Protein AF-A0A258TJD8-F1 (afdb_monomer)

Solvent-accessible surface area (backbone atoms only — not comparable to full-atom values): 6738 Å² total; per-residue (Å²): 110,69,58,54,52,50,48,30,46,50,38,29,54,57,26,45,50,51,27,54,40,54,77,66,64,35,72,71,40,37,76,74,67,43,67,95,43,72,68,55,51,52,50,26,50,54,31,40,51,50,14,52,55,25,45,52,25,48,51,30,39,75,72,67,39,46,65,56,26,46,55,49,44,71,55,53,38,59,57,48,32,53,56,29,58,54,36,39,86,74,71,32,79,86,39,68,66,37,52,53,31,47,55,51,28,51,52,39,50,54,38,49,53,50,35,51,74,72,50,68,70,58,89,84,82,132

Radius of gyration: 15.45 Å; Cα contacts (8 Å, |Δi|>4): 122; chains: 1; bounding box: 44×24×39 Å

Sequence (126 aa):
MILLSLSHFVNVIVVTIIPVLIARDAPAMTACYGPDSAARRILACLYATIAIVSAVALVGQASGNTALSIAIAGVLFPMQIAYKLMTLPAVGWRNPVVKSNLAIALLHTVTLAMLWHEGALYVGGR

Foldseek 3Di:
DVLLLVLLVCLQVVLVVQLVCLVVQPVVCCVQPNGNDPVSNVVNVVSVVSNVLSVVLNVCVVVVNPLSSLVSLLPSLVVLLVVLVVCCVVPHPVRVSNVVSNVSNVSSVVVVVVCVVVVVNPPDDD

Mean predicted aligned error: 4.09 Å

Structure (mmCIF, N/CA/C/O backbone):
data_AF-A0A258TJD8-F1
#
_entry.id   AF-A0A258TJD8-F1
#
loop_
_atom_site.group_PDB
_atom_site.id
_atom_site.type_symbol
_atom_site.label_atom_id
_atom_site.label_alt_id
_atom_site.label_comp_id
_atom_site.label_asym_id
_atom_site.label_entity_id
_atom_site.label_seq_id
_atom_site.pdbx_PDB_ins_code
_atom_site.Cartn_x
_atom_site.Cartn_y
_atom_site.Cartn_z
_atom_site.occupancy
_atom_site.B_iso_or_equiv
_atom_site.auth_seq_id
_atom_site.auth_comp_id
_atom_site.auth_asym_id
_atom_site.auth_atom_id
_atom_site.pdbx_PDB_model_num
ATOM 1 N N . MET A 1 1 ? -12.899 -4.888 12.941 1.00 81.38 1 MET A N 1
ATOM 2 C CA . MET A 1 1 ? -11.662 -4.309 13.546 1.00 81.38 1 MET A CA 1
ATOM 3 C C . MET A 1 1 ? -10.374 -5.094 13.285 1.00 81.38 1 MET A C 1
ATOM 5 O O . MET A 1 1 ? -9.403 -4.472 12.875 1.00 81.38 1 MET A O 1
ATOM 9 N N . ILE A 1 2 ? -10.334 -6.422 13.465 1.00 89.69 2 ILE A N 1
ATOM 10 C CA . ILE A 1 2 ? -9.111 -7.227 13.226 1.00 89.69 2 ILE A CA 1
ATOM 11 C C . ILE A 1 2 ? -8.610 -7.107 11.774 1.00 89.69 2 ILE A C 1
ATOM 13 O O . ILE A 1 2 ? -7.427 -6.876 11.548 1.00 89.69 2 ILE A O 1
ATOM 17 N N . LEU A 1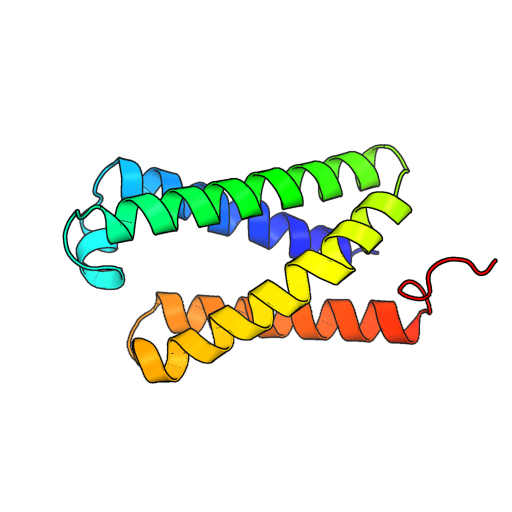 3 ? -9.513 -7.193 10.790 1.00 91.81 3 LEU A N 1
ATOM 18 C CA . LEU A 1 3 ? -9.177 -7.061 9.363 1.00 91.81 3 LEU A CA 1
ATOM 19 C C . LEU A 1 3 ? -8.613 -5.684 8.986 1.00 91.81 3 LEU A C 1
ATOM 21 O O . LEU A 1 3 ? -7.724 -5.595 8.142 1.00 91.81 3 LEU A O 1
ATOM 25 N N . LEU A 1 4 ? -9.088 -4.620 9.639 1.00 92.88 4 LEU A N 1
ATOM 26 C CA . LEU A 1 4 ? -8.570 -3.265 9.452 1.00 92.88 4 LEU A CA 1
ATOM 27 C C . LEU A 1 4 ? -7.113 -3.172 9.916 1.00 92.88 4 LEU A C 1
ATOM 29 O O . LEU A 1 4 ? -6.251 -2.734 9.153 1.00 92.88 4 LEU A O 1
ATOM 33 N N . SER A 1 5 ? -6.827 -3.651 11.130 1.00 92.44 5 SER A N 1
ATOM 34 C CA . SER A 1 5 ? -5.460 -3.696 11.655 1.00 92.44 5 SER A CA 1
ATOM 35 C C . SER A 1 5 ? -4.564 -4.575 10.792 1.00 9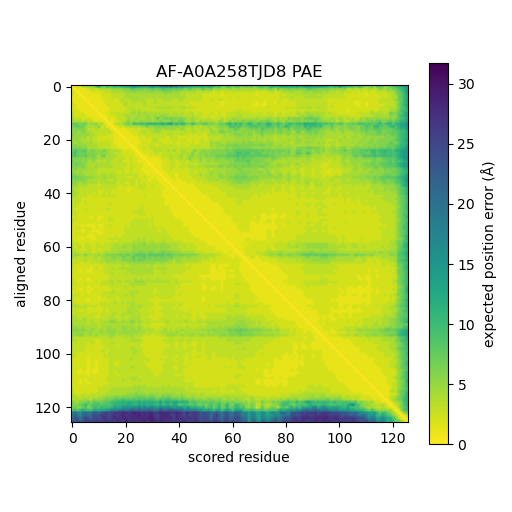2.44 5 SER A C 1
ATOM 37 O O . SER A 1 5 ? -3.460 -4.167 10.455 1.00 92.44 5 SER A O 1
ATOM 39 N N . LEU A 1 6 ? -5.047 -5.750 10.377 1.00 94.38 6 LEU A N 1
ATOM 40 C CA . LEU A 1 6 ? -4.298 -6.653 9.507 1.00 94.38 6 LEU A CA 1
ATOM 41 C C . LEU A 1 6 ? -3.954 -5.988 8.168 1.00 94.38 6 LEU A C 1
ATOM 43 O O . LEU A 1 6 ? -2.818 -6.082 7.714 1.00 94.38 6 LEU A O 1
ATOM 47 N N . SER A 1 7 ? -4.900 -5.277 7.557 1.00 94.94 7 SER A N 1
ATOM 48 C CA . SER A 1 7 ? -4.690 -4.595 6.275 1.00 94.94 7 SER A CA 1
ATOM 49 C C . SER A 1 7 ? -3.660 -3.472 6.372 1.00 94.94 7 SER A C 1
ATOM 51 O O . SER A 1 7 ? -2.752 -3.390 5.540 1.00 94.94 7 SER A O 1
ATOM 53 N N . HIS A 1 8 ? -3.739 -2.634 7.411 1.00 93.38 8 HIS A N 1
ATOM 54 C CA . HIS A 1 8 ? -2.719 -1.609 7.658 1.00 93.38 8 HIS A CA 1
ATOM 55 C C . HIS A 1 8 ? -1.364 -2.225 8.009 1.00 93.38 8 HIS A C 1
ATOM 57 O O . HIS A 1 8 ? -0.337 -1.759 7.524 1.00 93.38 8 HIS A O 1
ATOM 63 N N . PHE A 1 9 ? -1.345 -3.310 8.780 1.00 94.56 9 PHE A N 1
ATOM 64 C CA . PHE A 1 9 ? -0.121 -4.031 9.121 1.00 94.56 9 PHE A CA 1
ATOM 65 C C . PHE A 1 9 ? 0.566 -4.617 7.884 1.00 94.56 9 PHE A C 1
ATOM 67 O O . PHE A 1 9 ? 1.769 -4.438 7.708 1.00 94.56 9 PHE A O 1
ATOM 74 N N . VAL A 1 10 ? -0.192 -5.240 6.976 1.00 93.12 10 VAL A N 1
ATOM 75 C CA . VAL A 1 10 ? 0.332 -5.733 5.694 1.00 93.12 10 VAL A CA 1
ATOM 76 C C . VAL A 1 10 ? 0.926 -4.591 4.870 1.00 93.12 10 VAL A C 1
ATOM 78 O O . VAL A 1 10 ? 2.014 -4.758 4.317 1.00 93.12 10 VAL A O 1
ATOM 81 N N . ASN A 1 11 ? 0.279 -3.419 4.828 1.00 92.19 11 ASN A N 1
ATOM 82 C CA . ASN A 1 11 ? 0.868 -2.246 4.179 1.00 92.19 11 ASN A CA 1
ATOM 83 C C . ASN A 1 11 ? 2.188 -1.839 4.840 1.00 92.19 11 ASN A C 1
ATOM 85 O O . ASN A 1 11 ? 3.165 -1.624 4.135 1.00 92.19 11 ASN A O 1
ATOM 89 N N . VAL A 1 12 ? 2.258 -1.772 6.170 1.00 89.25 12 VAL A N 1
ATOM 90 C CA . VAL A 1 12 ? 3.506 -1.422 6.861 1.00 89.25 12 VAL A CA 1
ATOM 91 C C . VAL A 1 12 ? 4.609 -2.425 6.529 1.00 89.25 12 VAL A C 1
ATOM 93 O O . VAL A 1 12 ? 5.677 -2.013 6.097 1.00 89.25 12 VAL A O 1
ATOM 96 N N . ILE A 1 13 ? 4.374 -3.730 6.653 1.00 88.88 13 ILE A N 1
ATOM 97 C CA . ILE A 1 13 ? 5.423 -4.733 6.423 1.00 88.88 13 ILE A CA 1
ATOM 98 C C . ILE A 1 13 ? 5.875 -4.751 4.961 1.00 88.88 13 ILE A C 1
ATOM 100 O O . ILE A 1 13 ? 7.054 -4.544 4.670 1.00 88.88 13 ILE A O 1
ATOM 104 N N . VAL A 1 14 ? 4.945 -4.964 4.027 1.00 83.50 14 VAL A N 1
ATOM 105 C CA . VAL A 1 14 ? 5.282 -5.111 2.604 1.00 83.50 14 VAL A CA 1
ATOM 106 C C . VAL A 1 14 ? 5.877 -3.816 2.070 1.00 83.50 14 VAL A C 1
ATOM 108 O O . VAL A 1 14 ? 6.894 -3.822 1.379 1.00 83.50 14 VAL A O 1
ATOM 111 N N . VAL A 1 15 ? 5.263 -2.691 2.419 1.00 79.94 15 VAL A N 1
ATOM 112 C CA . VAL A 1 15 ? 5.578 -1.402 1.818 1.00 79.94 15 VAL A CA 1
ATOM 113 C C . VAL A 1 15 ? 6.688 -0.663 2.588 1.00 79.94 15 VAL A C 1
ATOM 115 O O . VAL A 1 15 ? 7.176 0.348 2.110 1.00 79.94 15 VAL A O 1
ATOM 118 N N . THR A 1 16 ? 7.193 -1.196 3.709 1.00 82.25 16 THR A N 1
ATOM 119 C CA . THR A 1 16 ? 8.476 -0.762 4.310 1.00 82.25 16 THR A CA 1
ATOM 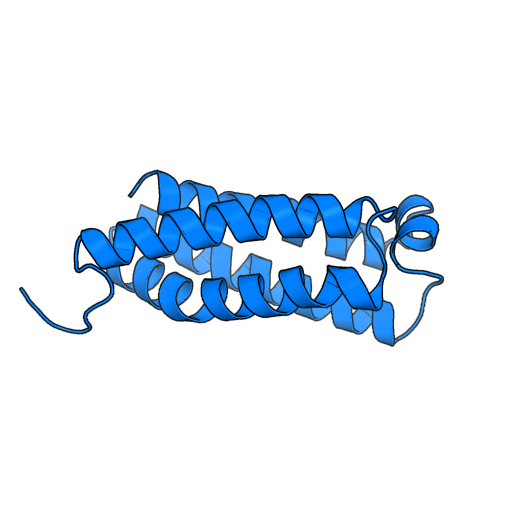120 C C . THR A 1 16 ? 9.660 -1.545 3.747 1.00 82.25 16 THR A C 1
ATOM 122 O O . THR A 1 16 ? 10.705 -0.965 3.452 1.00 82.25 16 THR A O 1
ATOM 125 N N . ILE A 1 17 ? 9.511 -2.860 3.554 1.00 84.56 17 ILE A N 1
ATOM 126 C CA . ILE A 1 17 ? 10.604 -3.709 3.057 1.00 84.56 17 ILE A CA 1
ATOM 127 C C . ILE A 1 17 ? 10.991 -3.307 1.629 1.00 84.56 17 ILE A C 1
ATOM 129 O O . ILE A 1 17 ? 12.176 -3.178 1.322 1.00 84.56 17 ILE A O 1
ATOM 133 N N . ILE A 1 18 ? 10.007 -3.066 0.758 1.00 85.94 18 ILE A N 1
ATOM 134 C CA . ILE A 1 18 ? 10.266 -2.773 -0.656 1.00 85.94 18 ILE A CA 1
ATOM 135 C C . ILE A 1 18 ? 11.076 -1.475 -0.860 1.00 85.94 18 ILE A C 1
ATOM 137 O O . ILE A 1 18 ? 12.091 -1.546 -1.551 1.00 85.94 18 ILE A O 1
ATOM 141 N N . PRO A 1 19 ? 10.738 -0.316 -0.259 1.00 85.81 19 PRO A N 1
ATOM 142 C CA . PRO A 1 19 ? 11.567 0.888 -0.345 1.00 85.81 19 PRO A CA 1
ATOM 143 C C . PRO A 1 19 ? 13.002 0.682 0.117 1.00 85.81 19 PRO A C 1
ATOM 145 O O . PRO A 1 19 ? 13.918 1.173 -0.533 1.00 85.81 19 PRO A O 1
ATOM 148 N N . VAL A 1 20 ? 13.210 -0.060 1.210 1.00 87.69 20 VAL A N 1
ATOM 149 C CA . VAL A 1 20 ? 14.554 -0.342 1.731 1.00 87.69 20 VAL A CA 1
ATOM 150 C C . VAL A 1 20 ? 15.352 -1.177 0.732 1.00 87.69 20 VAL A C 1
ATOM 152 O O . VAL A 1 20 ? 16.515 -0.875 0.470 1.00 87.69 20 VAL A O 1
ATOM 155 N N . LEU A 1 21 ? 14.736 -2.204 0.141 1.00 88.75 21 LEU A N 1
ATOM 156 C CA . LEU A 1 21 ? 15.383 -3.034 -0.876 1.00 88.75 21 LEU A CA 1
ATOM 157 C C . LEU A 1 21 ? 15.664 -2.260 -2.170 1.00 88.75 21 LEU A C 1
ATOM 159 O O . LEU A 1 21 ? 16.721 -2.460 -2.766 1.00 88.75 21 LEU A O 1
ATOM 163 N N . ILE A 1 22 ? 14.760 -1.367 -2.586 1.00 87.56 22 ILE A N 1
ATOM 164 C CA . ILE A 1 22 ? 14.967 -0.484 -3.743 1.00 87.56 22 ILE A CA 1
ATOM 165 C C . ILE A 1 22 ? 16.108 0.502 -3.467 1.00 87.56 22 ILE A C 1
ATOM 167 O O . ILE A 1 22 ? 16.981 0.671 -4.312 1.00 87.56 22 ILE A O 1
ATOM 171 N N . ALA A 1 23 ? 16.141 1.123 -2.285 1.00 86.88 23 ALA A N 1
ATOM 172 C 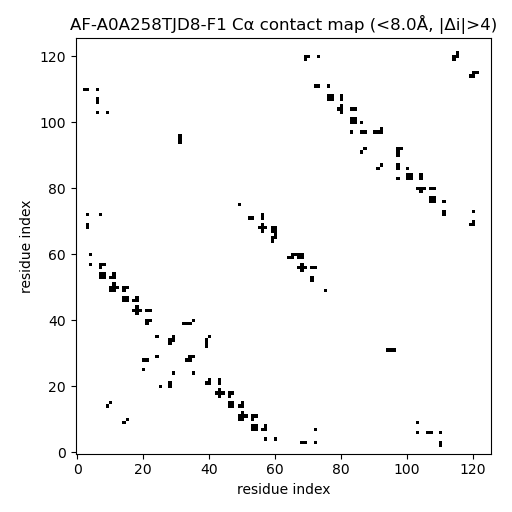CA . ALA A 1 23 ? 17.182 2.079 -1.907 1.00 86.88 23 ALA A CA 1
ATOM 173 C C . ALA A 1 23 ? 18.579 1.440 -1.841 1.00 86.88 23 ALA A C 1
ATOM 175 O O . ALA A 1 23 ? 19.574 2.118 -2.086 1.00 86.88 23 ALA A O 1
ATOM 176 N N . ARG A 1 24 ? 18.645 0.140 -1.529 1.00 88.81 24 ARG A N 1
ATOM 177 C CA . ARG A 1 24 ? 19.876 -0.665 -1.515 1.00 88.81 24 ARG A CA 1
ATOM 178 C C . ARG A 1 24 ? 20.225 -1.296 -2.867 1.00 88.81 24 ARG A C 1
ATOM 180 O O . ARG A 1 24 ? 21.199 -2.035 -2.923 1.00 88.81 24 ARG A O 1
ATOM 187 N N . ASP A 1 25 ? 19.428 -1.051 -3.908 1.00 87.38 25 ASP A N 1
ATOM 188 C CA . ASP A 1 25 ? 19.570 -1.659 -5.239 1.00 87.38 25 ASP A CA 1
ATOM 189 C C . ASP A 1 25 ? 19.770 -3.186 -5.191 1.00 87.38 25 ASP A C 1
ATOM 191 O O . ASP A 1 25 ? 20.658 -3.759 -5.820 1.00 87.38 25 ASP A O 1
ATOM 195 N N . ALA A 1 26 ? 18.957 -3.876 -4.383 1.00 90.25 26 ALA A N 1
ATOM 196 C CA . ALA A 1 26 ? 19.077 -5.324 -4.257 1.00 90.25 26 ALA A CA 1
ATOM 197 C C . ALA A 1 26 ? 18.823 -6.014 -5.620 1.00 90.25 26 ALA A C 1
ATOM 199 O O . ALA A 1 26 ? 17.860 -5.650 -6.301 1.00 90.25 26 ALA A O 1
ATOM 200 N N . PRO A 1 27 ? 19.571 -7.072 -6.002 1.00 89.06 27 PRO A N 1
ATOM 201 C CA . PRO A 1 27 ? 19.435 -7.710 -7.321 1.00 89.06 27 PRO A CA 1
ATOM 202 C C . PRO A 1 27 ? 18.009 -8.172 -7.662 1.00 89.06 27 PRO A C 1
ATOM 204 O O . PRO A 1 27 ? 17.559 -8.064 -8.803 1.00 89.06 27 PRO A O 1
ATOM 207 N N . ALA A 1 28 ? 17.255 -8.627 -6.656 1.00 88.75 28 ALA A N 1
ATOM 208 C CA . ALA A 1 28 ? 15.853 -9.012 -6.807 1.00 88.75 28 ALA A CA 1
ATOM 209 C C . ALA A 1 28 ? 14.945 -7.839 -7.226 1.00 88.75 28 ALA A C 1
ATOM 211 O O . ALA A 1 28 ? 13.946 -8.050 -7.915 1.00 88.75 28 ALA A O 1
ATOM 212 N N . MET A 1 29 ? 15.283 -6.604 -6.839 1.00 91.56 29 MET A N 1
ATOM 213 C CA . MET A 1 29 ? 14.543 -5.410 -7.251 1.00 91.56 29 MET A CA 1
ATOM 214 C C . MET A 1 29 ? 14.778 -5.104 -8.721 1.00 91.56 29 MET A C 1
ATOM 216 O O . MET A 1 29 ? 13.825 -4.753 -9.405 1.00 91.56 29 MET A O 1
ATOM 220 N N . THR A 1 30 ? 15.985 -5.329 -9.238 1.00 90.25 30 THR A N 1
ATOM 221 C CA . THR A 1 30 ? 16.258 -5.176 -10.671 1.00 90.25 30 THR A CA 1
ATOM 222 C C . THR A 1 30 ? 15.444 -6.153 -11.516 1.00 90.25 30 THR A C 1
ATOM 224 O O . THR A 1 30 ? 14.858 -5.755 -12.520 1.00 90.25 30 THR A O 1
ATOM 227 N N . ALA A 1 31 ? 15.304 -7.403 -11.068 1.00 88.94 31 ALA A N 1
ATOM 228 C CA . ALA A 1 31 ? 14.470 -8.395 -11.748 1.00 88.94 31 ALA A CA 1
ATOM 229 C C . ALA A 1 31 ? 12.965 -8.052 -11.728 1.00 88.94 31 ALA A C 1
ATOM 231 O O . ALA A 1 31 ? 12.244 -8.391 -12.664 1.00 88.94 31 ALA A O 1
ATOM 232 N N . CYS A 1 32 ? 12.480 -7.392 -10.670 1.00 90.81 32 CYS A N 1
ATOM 233 C CA . CYS A 1 32 ? 11.050 -7.116 -10.490 1.00 90.81 32 CYS A CA 1
ATOM 234 C C . CYS A 1 32 ? 10.608 -5.724 -10.966 1.00 90.81 32 CYS A C 1
ATOM 236 O O . CYS A 1 32 ? 9.476 -5.570 -11.418 1.00 90.81 32 CYS A O 1
ATOM 238 N N . TYR A 1 33 ? 11.472 -4.719 -10.832 1.00 90.50 33 TYR A N 1
ATOM 239 C CA . TYR A 1 33 ? 11.176 -3.298 -11.046 1.00 90.50 33 TYR A CA 1
ATOM 240 C C . TYR A 1 33 ? 12.077 -2.648 -12.105 1.00 90.50 33 TYR A C 1
ATOM 242 O O . TYR A 1 33 ? 11.918 -1.462 -12.388 1.00 90.50 33 TYR A O 1
ATOM 250 N N . GLY A 1 34 ? 13.013 -3.401 -12.689 1.00 91.62 34 GLY A N 1
ATOM 251 C CA . GLY A 1 34 ? 14.002 -2.874 -13.623 1.00 91.62 34 GLY A CA 1
ATOM 252 C C . GLY A 1 34 ? 15.201 -2.207 -12.933 1.00 91.62 34 GLY A C 1
ATOM 253 O O . GLY A 1 34 ? 15.265 -2.147 -11.698 1.00 91.62 34 GLY A O 1
ATOM 254 N N . PRO A 1 35 ? 16.180 -1.731 -13.723 1.00 92.88 35 PRO A N 1
ATOM 255 C CA . PRO A 1 35 ? 17.425 -1.153 -13.217 1.00 92.88 35 PRO A CA 1
ATOM 256 C C . PRO A 1 35 ? 17.193 0.097 -12.362 1.00 92.88 35 PRO A C 1
ATOM 258 O O . PRO A 1 35 ? 16.117 0.709 -12.398 1.00 92.88 35 PRO A O 1
ATOM 261 N N . ASP A 1 36 ? 18.215 0.489 -11.594 1.00 94.25 36 ASP A N 1
ATOM 262 C CA . ASP A 1 36 ? 18.128 1.710 -10.800 1.00 94.25 36 ASP A CA 1
ATOM 263 C C . ASP A 1 36 ? 17.879 2.933 -11.670 1.00 94.25 36 ASP A C 1
ATOM 265 O O . ASP A 1 36 ? 18.571 3.192 -12.651 1.00 94.25 36 ASP A O 1
ATOM 269 N N . SER A 1 37 ? 16.831 3.665 -11.318 1.00 94.06 37 SER A N 1
ATOM 270 C CA . SER A 1 37 ? 16.347 4.799 -12.086 1.00 94.06 37 SER A CA 1
ATOM 271 C C . SER A 1 37 ? 15.577 5.751 -11.183 1.00 94.06 37 SER A C 1
ATOM 273 O O . SER A 1 37 ? 15.066 5.369 -10.124 1.00 94.06 37 SER A O 1
ATOM 275 N N . ALA A 1 38 ? 15.442 7.000 -11.631 1.00 95.44 38 ALA A N 1
ATOM 276 C CA . ALA A 1 38 ? 14.637 7.997 -10.932 1.00 95.44 38 ALA A CA 1
ATOM 277 C C . ALA A 1 38 ? 13.191 7.510 -10.719 1.00 95.44 38 ALA A C 1
ATOM 279 O O . ALA A 1 38 ? 12.656 7.649 -9.622 1.00 95.44 38 ALA A O 1
ATOM 280 N N . ALA A 1 39 ? 12.591 6.853 -11.719 1.00 93.69 39 ALA A N 1
ATOM 281 C CA . ALA A 1 39 ? 11.243 6.293 -11.621 1.00 93.69 39 ALA A CA 1
ATOM 282 C C . ALA A 1 39 ? 11.126 5.247 -10.498 1.00 93.69 39 ALA A C 1
ATOM 284 O O . ALA A 1 39 ? 10.195 5.300 -9.692 1.00 93.69 39 ALA A O 1
ATOM 285 N N . ARG A 1 40 ? 12.102 4.336 -10.386 1.00 93.88 40 ARG A N 1
ATOM 286 C CA . ARG A 1 40 ? 12.123 3.312 -9.333 1.00 93.88 40 ARG A CA 1
ATOM 287 C C . ARG A 1 40 ? 12.284 3.923 -7.937 1.00 93.88 40 ARG A C 1
ATOM 289 O O . ARG A 1 40 ? 11.652 3.467 -6.987 1.00 93.88 40 ARG A O 1
ATOM 296 N N . ARG A 1 41 ? 13.077 4.990 -7.810 1.00 93.50 41 ARG A N 1
ATOM 297 C CA . ARG A 1 41 ? 13.258 5.726 -6.547 1.00 93.50 41 ARG A CA 1
ATOM 298 C C . ARG A 1 41 ? 12.005 6.509 -6.144 1.00 93.50 41 ARG A C 1
ATOM 300 O O . ARG A 1 41 ? 11.620 6.462 -4.981 1.00 93.50 41 ARG A O 1
ATOM 307 N N . ILE A 1 42 ? 11.316 7.139 -7.097 1.00 94.69 42 ILE A N 1
ATOM 308 C CA . ILE A 1 42 ? 10.015 7.789 -6.859 1.00 94.69 42 ILE A CA 1
ATOM 309 C C . ILE A 1 42 ? 8.978 6.762 -6.382 1.00 94.69 42 ILE A C 1
ATOM 311 O O . ILE A 1 42 ? 8.247 7.022 -5.426 1.00 94.69 42 ILE A O 1
ATOM 315 N N . LEU A 1 43 ? 8.955 5.569 -6.984 1.00 92.06 43 LEU A N 1
ATOM 316 C CA . LEU A 1 43 ? 8.094 4.475 -6.533 1.00 92.06 43 LEU A CA 1
ATOM 317 C C . LEU A 1 43 ? 8.405 4.059 -5.085 1.00 92.06 43 LEU A C 1
ATOM 319 O O . LEU A 1 43 ? 7.484 3.860 -4.295 1.00 92.06 43 LEU A O 1
ATOM 323 N N . ALA A 1 44 ? 9.684 3.976 -4.708 1.00 92.19 44 ALA A N 1
ATOM 324 C CA . ALA A 1 44 ? 10.075 3.710 -3.324 1.00 92.19 44 ALA A CA 1
ATOM 325 C C . ALA A 1 44 ? 9.599 4.802 -2.353 1.00 92.19 44 ALA A C 1
ATOM 327 O O . ALA A 1 44 ? 9.153 4.471 -1.257 1.00 92.19 44 ALA A O 1
ATOM 328 N N . CYS A 1 45 ? 9.630 6.079 -2.747 1.00 94.69 45 CYS A N 1
ATOM 329 C CA . CYS A 1 45 ? 9.064 7.165 -1.943 1.00 94.69 45 CYS A CA 1
ATOM 330 C C . CYS A 1 45 ? 7.551 7.002 -1.753 1.00 94.69 45 CYS A C 1
ATOM 332 O O . CYS A 1 45 ?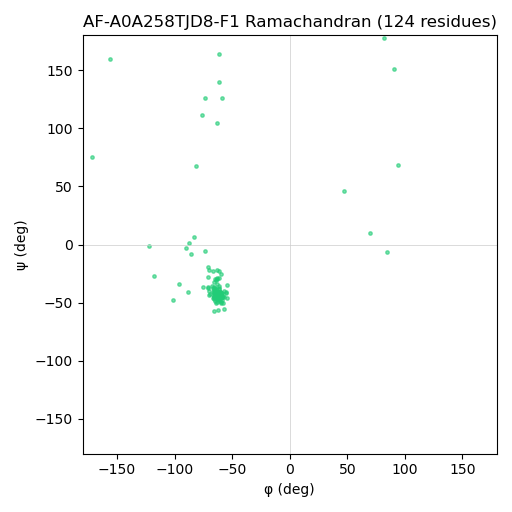 7.074 7.096 -0.626 1.00 94.69 45 CYS A O 1
ATOM 334 N N . LEU A 1 46 ? 6.806 6.688 -2.820 1.00 94.00 46 LEU A N 1
ATOM 335 C CA . LEU A 1 46 ? 5.362 6.440 -2.737 1.00 94.00 46 LEU A CA 1
ATOM 336 C C . LEU A 1 46 ? 5.046 5.287 -1.777 1.00 94.00 46 LEU A C 1
ATOM 338 O O . LEU A 1 46 ? 4.157 5.386 -0.932 1.00 94.00 46 LEU A O 1
ATOM 342 N N . TYR A 1 47 ? 5.805 4.201 -1.884 1.00 93.69 47 TYR A N 1
ATOM 343 C CA . TYR A 1 47 ? 5.710 3.074 -0.971 1.00 93.69 47 TYR A CA 1
ATOM 344 C C . TYR A 1 47 ? 6.014 3.490 0.480 1.00 93.69 47 TYR A C 1
ATOM 346 O O . TYR A 1 47 ? 5.201 3.239 1.372 1.00 93.69 47 TYR A O 1
ATOM 354 N N . ALA A 1 48 ? 7.099 4.223 0.727 1.00 92.88 48 ALA A N 1
ATOM 355 C CA . ALA A 1 48 ? 7.405 4.731 2.062 1.00 92.88 48 ALA A CA 1
ATOM 356 C C . ALA A 1 48 ? 6.267 5.605 2.627 1.00 92.88 48 ALA A C 1
ATOM 358 O O . ALA A 1 48 ? 5.897 5.452 3.790 1.00 92.88 48 ALA A O 1
ATOM 359 N N . THR A 1 49 ? 5.642 6.457 1.808 1.00 95.81 49 THR A N 1
ATOM 360 C CA . THR A 1 49 ? 4.470 7.247 2.214 1.00 95.81 49 THR A CA 1
ATOM 361 C C . THR A 1 49 ? 3.295 6.359 2.626 1.00 95.81 49 THR A C 1
ATOM 363 O O . THR A 1 49 ? 2.712 6.577 3.686 1.00 95.81 49 THR A O 1
ATOM 366 N N . ILE A 1 50 ? 2.964 5.329 1.839 1.00 95.75 50 ILE A N 1
ATOM 367 C CA . ILE A 1 50 ? 1.891 4.375 2.172 1.00 95.75 50 ILE A CA 1
ATOM 368 C C . ILE A 1 50 ? 2.184 3.671 3.505 1.00 95.75 50 ILE A C 1
ATOM 370 O O . ILE A 1 50 ? 1.274 3.511 4.325 1.00 95.75 50 ILE A O 1
ATOM 374 N N . ALA A 1 51 ? 3.437 3.271 3.734 1.00 94.50 51 ALA A N 1
ATOM 375 C CA . ALA A 1 51 ? 3.860 2.636 4.977 1.00 94.50 51 ALA A CA 1
ATOM 376 C C . ALA A 1 51 ? 3.704 3.581 6.179 1.00 94.50 51 ALA A C 1
ATOM 378 O O . ALA A 1 51 ? 3.102 3.191 7.177 1.00 94.50 51 ALA A O 1
ATOM 379 N N . ILE A 1 52 ? 4.160 4.833 6.066 1.00 95.69 52 ILE A N 1
ATOM 380 C CA . ILE A 1 52 ? 4.031 5.847 7.126 1.00 95.69 52 ILE A CA 1
ATOM 381 C C . ILE A 1 52 ? 2.558 6.099 7.458 1.00 95.69 52 ILE A C 1
ATOM 383 O O . ILE A 1 52 ? 2.169 6.037 8.622 1.00 95.69 52 ILE A O 1
ATOM 387 N N . VAL A 1 53 ? 1.716 6.331 6.450 1.00 97.31 53 VAL A N 1
ATOM 388 C CA . VAL A 1 53 ? 0.286 6.604 6.659 1.00 97.31 53 VAL A CA 1
ATOM 389 C C . VAL A 1 53 ? -0.425 5.396 7.285 1.00 97.31 53 VAL A C 1
ATOM 391 O O . VAL A 1 53 ? -1.244 5.560 8.189 1.00 97.31 53 VAL A O 1
ATOM 394 N N . SER A 1 54 ? -0.072 4.174 6.876 1.00 96.25 54 SER A N 1
ATOM 395 C CA . SER A 1 54 ? -0.611 2.949 7.488 1.00 96.25 54 SER A CA 1
ATOM 396 C C . SER A 1 54 ? -0.128 2.764 8.932 1.00 96.25 54 SER A C 1
ATOM 398 O O . SER A 1 54 ? -0.895 2.323 9.784 1.00 96.25 54 SER A O 1
ATOM 400 N N . ALA A 1 55 ? 1.115 3.144 9.245 1.00 96.00 55 ALA A N 1
ATOM 401 C CA . ALA A 1 55 ? 1.631 3.124 10.612 1.00 96.00 55 ALA A CA 1
ATOM 402 C C . ALA A 1 55 ? 0.891 4.128 11.509 1.00 96.00 55 ALA A C 1
ATOM 404 O O . ALA A 1 55 ? 0.513 3.777 12.625 1.00 96.00 55 ALA A O 1
ATOM 405 N N . VAL A 1 56 ? 0.597 5.335 11.009 1.00 96.62 56 VAL A N 1
ATOM 406 C CA . VAL A 1 56 ? -0.243 6.316 11.721 1.00 96.62 56 VAL A CA 1
ATOM 407 C C . VAL A 1 56 ? -1.634 5.743 12.002 1.00 96.62 56 VAL A C 1
ATOM 409 O O . VAL A 1 56 ? -2.134 5.892 13.115 1.00 96.62 56 VAL A O 1
ATOM 412 N N . ALA A 1 57 ? -2.244 5.038 11.045 1.00 96.06 57 ALA A N 1
ATOM 413 C CA . ALA A 1 57 ? -3.534 4.380 11.256 1.00 96.06 57 ALA A CA 1
ATOM 414 C C . ALA A 1 57 ? -3.480 3.298 12.352 1.00 96.06 57 ALA A C 1
ATOM 416 O O . ALA A 1 57 ? -4.386 3.226 13.186 1.00 96.06 57 ALA A O 1
ATOM 417 N N . LEU A 1 58 ? -2.413 2.490 12.394 1.00 95.56 58 LEU A N 1
ATOM 418 C CA . LEU A 1 58 ? -2.213 1.478 13.440 1.00 95.56 58 LEU A CA 1
ATOM 419 C C . LEU A 1 58 ? -2.007 2.102 14.819 1.00 95.56 58 LEU A C 1
ATOM 421 O O . LEU A 1 58 ? -2.629 1.655 15.780 1.00 95.56 58 LEU A O 1
ATOM 425 N N . VAL A 1 59 ? -1.172 3.141 14.915 1.00 95.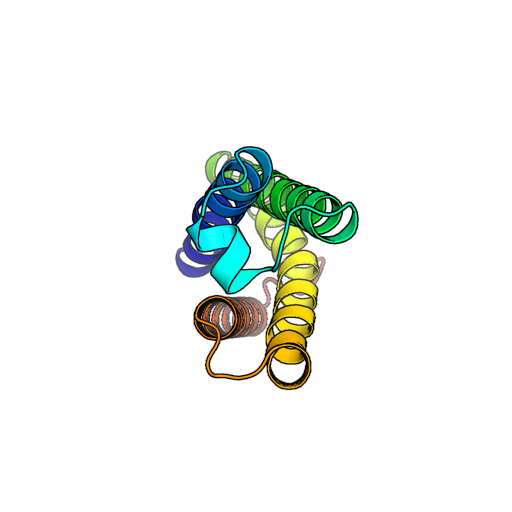81 59 VAL A N 1
ATOM 426 C CA . VAL A 1 59 ? -0.959 3.878 16.169 1.00 95.81 59 VAL A CA 1
ATOM 427 C C . VAL A 1 59 ? -2.269 4.507 16.632 1.00 95.81 59 VAL A C 1
ATOM 429 O O . VAL A 1 59 ? -2.652 4.324 17.782 1.00 95.81 59 VAL A O 1
ATOM 432 N N . GLY A 1 60 ? -3.008 5.160 15.729 1.00 93.25 60 GLY A N 1
ATOM 433 C CA . GLY A 1 60 ? -4.321 5.727 16.028 1.00 93.25 60 GLY A CA 1
ATOM 434 C C . GLY A 1 60 ? -5.279 4.685 16.601 1.00 93.25 60 GLY A C 1
ATOM 435 O O . GLY A 1 60 ? -5.896 4.922 17.636 1.00 93.25 60 GLY A O 1
ATOM 436 N N . GLN A 1 61 ? -5.336 3.498 15.994 1.00 91.75 61 GLN A N 1
ATOM 437 C CA . GLN A 1 61 ? -6.165 2.403 16.490 1.00 91.75 61 GLN A CA 1
ATOM 438 C C . GLN A 1 61 ? -5.702 1.881 17.860 1.00 91.75 61 GLN A C 1
ATOM 440 O O . GLN A 1 61 ? -6.536 1.674 18.739 1.00 91.75 61 GLN A O 1
ATOM 445 N N . ALA A 1 62 ? -4.394 1.700 18.067 1.00 92.38 62 ALA A N 1
ATOM 446 C CA . ALA A 1 62 ? -3.829 1.252 19.342 1.00 92.38 62 ALA A CA 1
ATOM 447 C C . ALA A 1 62 ? -4.063 2.265 20.479 1.00 92.38 62 ALA A C 1
ATOM 449 O O . ALA A 1 62 ? -4.242 1.873 21.628 1.00 92.38 62 ALA A O 1
ATOM 450 N N . SER A 1 63 ? -4.122 3.559 20.157 1.00 93.12 63 SER A N 1
ATOM 451 C CA . SER A 1 63 ? -4.463 4.640 21.090 1.00 93.12 63 SER A CA 1
ATOM 452 C C . SER A 1 63 ? -5.976 4.846 21.278 1.00 93.12 63 SER A C 1
ATOM 454 O O . SER A 1 63 ? -6.381 5.818 21.909 1.00 93.12 63 SER A O 1
ATOM 456 N N . GLY A 1 64 ? -6.827 3.976 20.720 1.00 91.81 64 GLY A N 1
ATOM 457 C CA . GLY A 1 64 ? -8.290 4.059 20.825 1.00 91.81 64 GLY A CA 1
ATOM 458 C C . GLY A 1 64 ? -8.965 4.984 19.803 1.00 91.81 64 GLY A C 1
ATOM 459 O O . GLY A 1 64 ? -10.189 4.969 19.678 1.00 91.81 64 GLY A O 1
ATOM 460 N N . ASN A 1 65 ? -8.202 5.729 18.998 1.00 92.38 65 ASN A N 1
ATOM 461 C CA . ASN A 1 65 ? -8.713 6.554 17.902 1.00 92.38 65 ASN A CA 1
ATOM 462 C C . ASN A 1 65 ? -8.964 5.709 16.640 1.00 92.38 65 ASN A C 1
ATOM 464 O O . ASN A 1 65 ? -8.304 5.833 15.604 1.00 92.38 65 ASN A O 1
ATOM 468 N N . THR A 1 66 ? -9.952 4.823 16.734 1.00 91.56 66 THR A N 1
ATOM 469 C CA . THR A 1 66 ? -10.341 3.937 15.626 1.00 91.56 66 THR A CA 1
ATOM 470 C C . THR A 1 66 ? -10.907 4.723 14.437 1.00 91.56 66 THR A C 1
ATOM 472 O O . THR A 1 66 ? -10.711 4.320 13.291 1.00 91.56 66 THR A O 1
ATOM 475 N N . ALA A 1 67 ? -11.532 5.881 14.684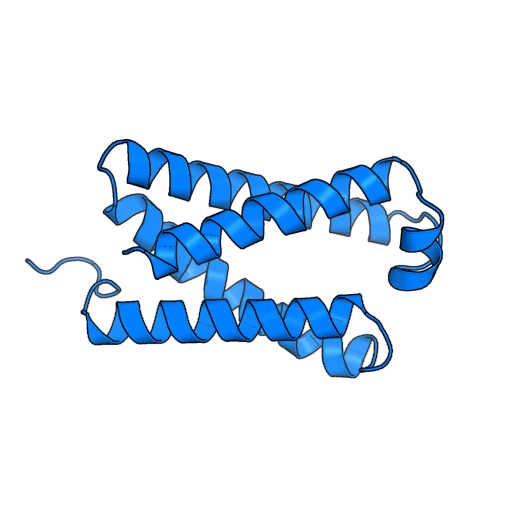 1.00 92.31 67 ALA A N 1
ATOM 476 C CA . ALA A 1 67 ? -12.068 6.753 13.640 1.00 92.31 67 ALA A CA 1
ATOM 477 C C . ALA A 1 67 ? -10.979 7.230 12.665 1.00 92.31 67 ALA A C 1
ATOM 479 O O . ALA A 1 67 ? -11.181 7.177 11.453 1.00 92.31 67 ALA A O 1
ATOM 480 N N . LEU A 1 68 ? -9.798 7.610 13.171 1.00 93.56 68 LEU A N 1
ATOM 481 C CA . LEU A 1 68 ? -8.653 7.968 12.328 1.00 93.56 68 LEU A CA 1
ATOM 482 C C . LEU A 1 68 ? -8.220 6.800 11.430 1.00 93.56 68 LEU A C 1
ATOM 484 O O . LEU A 1 68 ? -7.981 6.990 10.239 1.00 93.56 68 LEU A O 1
ATOM 488 N N . SER A 1 69 ? -8.146 5.587 11.984 1.00 94.69 69 SER A N 1
ATOM 489 C CA . SER A 1 69 ? -7.752 4.387 11.231 1.00 94.69 69 SER A CA 1
ATOM 490 C C . SER A 1 69 ? -8.735 4.058 10.103 1.00 94.69 69 SER A C 1
ATOM 492 O O . SER A 1 69 ? -8.315 3.730 8.988 1.00 94.69 69 SER A O 1
ATOM 494 N N . ILE A 1 70 ? -10.038 4.203 10.372 1.00 94.94 70 ILE A N 1
ATOM 495 C CA . ILE A 1 70 ? -11.105 4.021 9.382 1.00 94.94 70 ILE A CA 1
ATOM 496 C C . ILE A 1 70 ? -11.039 5.110 8.306 1.00 94.94 70 ILE A C 1
ATOM 498 O O . ILE A 1 70 ? -11.083 4.785 7.122 1.00 94.94 70 ILE A O 1
ATOM 502 N N . ALA A 1 71 ? -10.875 6.379 8.691 1.00 94.88 71 ALA A N 1
ATOM 503 C CA . ALA A 1 71 ? -10.771 7.492 7.748 1.00 94.88 71 ALA A CA 1
ATOM 504 C C . ALA A 1 71 ? -9.576 7.320 6.797 1.00 94.88 71 ALA A C 1
ATOM 506 O O . ALA A 1 71 ? -9.716 7.464 5.582 1.00 94.88 71 ALA A O 1
ATOM 507 N N . ILE A 1 72 ? -8.414 6.930 7.335 1.00 96.44 72 ILE A N 1
ATOM 508 C CA . ILE A 1 72 ? -7.233 6.623 6.524 1.00 96.44 72 ILE A CA 1
ATOM 509 C C . ILE A 1 72 ? -7.518 5.449 5.583 1.00 96.44 72 ILE A C 1
ATOM 511 O O . ILE A 1 72 ? -7.209 5.545 4.397 1.00 96.44 72 ILE A O 1
ATOM 515 N N . ALA A 1 73 ? -8.120 4.356 6.064 1.00 96.06 73 ALA A N 1
ATOM 516 C CA . ALA A 1 73 ? -8.462 3.211 5.217 1.00 96.06 73 ALA A CA 1
ATOM 517 C C . ALA A 1 73 ? -9.432 3.587 4.087 1.00 96.06 73 ALA A C 1
ATOM 519 O O . ALA A 1 73 ? -9.224 3.165 2.950 1.00 96.06 73 ALA A O 1
ATOM 520 N N . GLY A 1 74 ? -10.434 4.422 4.376 1.00 95.44 74 GLY A N 1
ATOM 521 C CA . GLY A 1 74 ? -11.435 4.879 3.411 1.00 95.44 74 GLY A CA 1
ATOM 522 C C . GLY A 1 74 ? -10.853 5.639 2.218 1.00 95.44 74 GLY A C 1
ATOM 523 O O . GLY A 1 74 ? -11.439 5.611 1.142 1.00 95.44 74 GLY A O 1
ATOM 524 N N . VAL A 1 75 ? -9.678 6.257 2.369 1.00 95.81 75 VAL A N 1
ATOM 525 C CA . VAL A 1 75 ? -8.975 6.949 1.275 1.00 95.81 75 VAL A CA 1
ATOM 526 C C . VAL A 1 75 ? -7.844 6.094 0.709 1.00 95.81 75 VAL A C 1
ATOM 528 O O . VAL A 1 75 ? -7.711 5.927 -0.505 1.00 95.81 75 VAL A O 1
ATOM 531 N N . LEU A 1 76 ? -7.015 5.529 1.585 1.00 95.81 76 LEU A N 1
ATOM 532 C CA . LEU A 1 76 ? -5.797 4.837 1.193 1.00 95.81 76 LEU A CA 1
ATOM 533 C C . LEU A 1 76 ? -6.106 3.524 0.464 1.00 95.81 76 LEU A C 1
ATOM 535 O O . LEU A 1 76 ? -5.460 3.219 -0.536 1.00 95.81 76 LEU A O 1
ATOM 539 N N . PHE A 1 77 ? -7.075 2.735 0.931 1.00 97.00 77 PHE A N 1
ATOM 540 C CA . PHE A 1 77 ? -7.323 1.403 0.372 1.00 97.00 77 PHE A CA 1
ATOM 541 C C . PHE A 1 77 ? -7.917 1.446 -1.041 1.00 97.00 77 PHE A C 1
ATOM 543 O O . PHE A 1 77 ? -7.392 0.719 -1.885 1.00 97.00 77 PHE A O 1
ATOM 550 N N . PRO A 1 78 ? -8.909 2.301 -1.371 1.00 97.44 78 PRO A N 1
ATOM 551 C CA . PRO A 1 78 ? -9.409 2.409 -2.743 1.00 97.44 78 PRO A CA 1
ATOM 552 C C . PRO A 1 78 ? -8.322 2.786 -3.753 1.00 97.44 78 PRO A C 1
ATOM 554 O O . PRO A 1 78 ? -8.203 2.138 -4.793 1.00 97.44 78 PRO A O 1
ATOM 557 N N . MET A 1 79 ? -7.472 3.768 -3.423 1.00 97.12 79 MET A N 1
ATOM 558 C CA . MET A 1 79 ? -6.338 4.140 -4.279 1.00 97.12 79 MET A CA 1
ATOM 559 C C . MET A 1 79 ? -5.374 2.966 -4.471 1.00 97.12 79 MET A C 1
ATOM 561 O O . MET A 1 79 ? -4.902 2.724 -5.584 1.00 97.12 79 MET A O 1
ATOM 565 N N . GLN A 1 80 ? -5.105 2.209 -3.400 1.00 96.25 80 GLN A N 1
ATOM 566 C CA . GLN A 1 80 ? -4.256 1.026 -3.481 1.00 96.25 80 GLN A CA 1
ATOM 567 C C . GLN A 1 80 ? -4.851 -0.070 -4.357 1.00 96.25 80 GLN A C 1
ATOM 569 O O . GLN A 1 80 ? -4.139 -0.638 -5.177 1.00 96.25 80 GLN A O 1
ATOM 574 N N . ILE A 1 81 ? -6.139 -0.365 -4.200 1.00 97.75 81 ILE A N 1
ATOM 575 C CA . ILE A 1 81 ? -6.836 -1.355 -5.022 1.00 97.75 81 ILE A CA 1
ATOM 576 C C . ILE A 1 81 ? -6.730 -0.954 -6.495 1.00 97.75 81 ILE A C 1
ATOM 578 O O . ILE A 1 81 ? -6.280 -1.758 -7.309 1.00 97.75 81 ILE A O 1
ATOM 582 N N . ALA A 1 82 ? -7.054 0.300 -6.827 1.00 97.69 82 ALA A N 1
ATOM 583 C CA . ALA A 1 82 ? -7.003 0.799 -8.196 1.00 97.69 82 ALA A CA 1
ATOM 584 C C . ALA A 1 82 ? -5.609 0.636 -8.820 1.00 97.69 82 ALA A C 1
ATOM 586 O O . ALA A 1 82 ? -5.479 -0.035 -9.846 1.00 97.69 82 ALA A O 1
ATOM 587 N N . TYR A 1 83 ? -4.547 1.161 -8.190 1.00 94.62 83 TYR A N 1
ATOM 588 C CA . TYR A 1 83 ? -3.213 1.053 -8.793 1.00 94.62 83 TYR A CA 1
ATOM 589 C C . TYR A 1 83 ? -2.746 -0.403 -8.883 1.00 94.62 83 TYR A C 1
ATOM 591 O O . TYR A 1 83 ? -2.118 -0.783 -9.871 1.00 94.62 83 TYR A O 1
ATOM 599 N N . LYS A 1 84 ? -3.049 -1.237 -7.876 1.00 95.31 84 LYS A N 1
ATOM 600 C CA . LYS A 1 84 ? -2.620 -2.642 -7.844 1.00 95.31 84 LYS A CA 1
ATOM 601 C C . LYS A 1 84 ? -3.272 -3.440 -8.963 1.00 95.31 84 LYS A C 1
ATOM 603 O O . LYS A 1 84 ? -2.576 -4.206 -9.627 1.00 95.31 84 LYS A O 1
ATOM 608 N N . LEU A 1 85 ? -4.554 -3.209 -9.240 1.00 97.00 85 LEU A N 1
ATOM 609 C CA . LEU A 1 85 ? -5.234 -3.801 -10.393 1.00 97.00 85 LEU A CA 1
ATOM 610 C C . LEU A 1 85 ? -4.629 -3.310 -11.715 1.00 97.00 85 LEU A C 1
ATOM 612 O O . LEU A 1 85 ? -4.369 -4.118 -12.605 1.00 97.00 85 LEU A O 1
ATOM 616 N N . MET A 1 86 ? -4.311 -2.016 -11.819 1.00 96.75 86 MET A N 1
ATOM 617 C CA . MET A 1 86 ? -3.662 -1.448 -13.008 1.00 96.75 86 MET A CA 1
ATOM 618 C C . MET A 1 86 ? -2.260 -2.022 -13.271 1.00 96.75 86 MET A C 1
ATOM 620 O O . MET A 1 86 ? -1.809 -2.012 -14.416 1.00 96.75 86 MET A O 1
ATOM 624 N N . THR A 1 87 ? -1.575 -2.581 -12.262 1.00 95.00 87 THR A N 1
ATOM 625 C CA . THR A 1 87 ? -0.271 -3.233 -12.488 1.00 95.00 87 THR A CA 1
ATOM 626 C C . THR A 1 87 ? -0.365 -4.503 -13.335 1.00 95.00 87 THR A C 1
ATOM 628 O O . THR A 1 87 ? 0.617 -4.870 -13.980 1.00 95.00 87 THR A O 1
ATOM 631 N N . LEU A 1 88 ? -1.534 -5.155 -13.392 1.00 95.56 88 LEU A N 1
ATOM 632 C CA . LEU A 1 88 ? -1.719 -6.388 -14.154 1.00 95.56 88 LEU A CA 1
ATOM 633 C C . LEU A 1 88 ? -1.489 -6.193 -15.665 1.00 95.56 88 LEU A C 1
ATOM 635 O O . LEU A 1 88 ? -0.616 -6.882 -16.196 1.00 95.56 88 LEU A O 1
ATOM 639 N N . PRO A 1 89 ? -2.188 -5.277 -16.366 1.00 96.88 89 PRO A N 1
ATOM 640 C CA . PRO A 1 89 ? -1.906 -5.008 -17.777 1.00 96.88 89 PRO A CA 1
ATOM 641 C C . PRO A 1 89 ? -0.579 -4.269 -17.999 1.00 96.88 89 PRO A C 1
ATOM 643 O O . PRO A 1 89 ? 0.026 -4.435 -19.052 1.00 96.88 89 PRO A O 1
ATOM 646 N N . ALA A 1 90 ? -0.108 -3.474 -17.030 1.00 94.69 90 ALA A N 1
ATOM 647 C CA . ALA A 1 90 ? 1.105 -2.669 -17.194 1.00 94.69 90 ALA A CA 1
ATOM 648 C C . ALA A 1 90 ? 2.407 -3.485 -17.105 1.00 94.69 90 ALA A C 1
ATOM 650 O O . ALA A 1 90 ? 3.371 -3.183 -17.801 1.00 94.69 90 ALA A O 1
ATOM 651 N N . VAL A 1 91 ? 2.451 -4.498 -16.232 1.00 94.50 91 VAL A N 1
ATOM 652 C CA . VAL A 1 91 ? 3.673 -5.269 -15.927 1.00 94.50 91 VAL A CA 1
ATOM 653 C C . VAL A 1 91 ? 3.526 -6.751 -16.291 1.00 94.50 91 VAL A C 1
ATOM 655 O O . VAL A 1 91 ? 4.509 -7.422 -16.605 1.00 94.50 91 VAL A O 1
ATOM 658 N N . GLY A 1 92 ? 2.299 -7.273 -16.280 1.00 94.81 92 GLY A N 1
ATOM 659 C CA . GLY A 1 92 ? 1.993 -8.657 -16.621 1.00 94.81 92 GLY A CA 1
ATOM 660 C C . GLY A 1 92 ? 2.021 -9.622 -15.431 1.00 94.81 92 GLY A C 1
ATOM 661 O O . GLY A 1 92 ? 2.775 -9.484 -14.469 1.00 94.81 92 GLY A O 1
ATOM 662 N N . TRP A 1 93 ? 1.210 -10.678 -15.531 1.00 95.44 93 TRP A N 1
ATOM 663 C CA . TRP A 1 93 ? 0.975 -11.671 -14.469 1.00 95.44 93 TRP A CA 1
ATOM 664 C C . TRP A 1 93 ? 2.216 -12.456 -14.009 1.00 95.44 93 TRP A C 1
ATOM 666 O O . TRP A 1 93 ? 2.253 -12.997 -12.902 1.00 95.44 93 TRP A O 1
ATOM 676 N N . ARG A 1 94 ? 3.250 -12.555 -14.853 1.00 94.81 94 ARG A N 1
ATOM 677 C CA . ARG A 1 94 ? 4.475 -13.303 -14.524 1.00 94.81 94 ARG A CA 1
ATOM 678 C C . ARG A 1 94 ? 5.306 -12.620 -13.439 1.00 94.81 94 ARG A C 1
ATOM 680 O O . ARG A 1 94 ? 6.074 -13.305 -12.767 1.00 94.81 94 ARG A O 1
ATOM 687 N N . ASN A 1 95 ? 5.133 -11.315 -13.240 1.00 93.12 95 ASN A N 1
ATOM 688 C CA . ASN A 1 95 ? 5.883 -10.572 -12.242 1.00 93.12 95 ASN A CA 1
ATOM 689 C C . ASN A 1 95 ? 5.380 -10.907 -10.819 1.00 93.12 95 ASN A C 1
ATOM 691 O O . ASN A 1 95 ? 4.182 -10.774 -10.545 1.00 93.12 95 ASN A O 1
ATOM 695 N N . PRO A 1 96 ? 6.259 -11.331 -9.890 1.00 92.88 96 PRO A N 1
ATOM 696 C CA . PRO A 1 96 ? 5.855 -11.689 -8.529 1.00 92.88 96 PRO A CA 1
ATOM 697 C C . PRO A 1 96 ? 5.230 -10.515 -7.761 1.00 92.88 96 PRO A C 1
ATOM 699 O O . PRO A 1 96 ? 4.344 -10.732 -6.937 1.00 92.88 96 PRO A O 1
ATOM 702 N N . VAL A 1 97 ? 5.619 -9.272 -8.067 1.00 92.56 97 VAL A N 1
ATOM 703 C CA . VAL A 1 97 ? 5.053 -8.063 -7.449 1.00 92.56 97 VAL A CA 1
ATOM 704 C C . VAL A 1 97 ? 3.581 -7.905 -7.811 1.00 92.56 97 VAL A C 1
ATOM 706 O O . VAL A 1 97 ? 2.779 -7.577 -6.942 1.00 92.56 97 VAL A O 1
ATOM 709 N N . VAL A 1 98 ? 3.199 -8.193 -9.060 1.00 94.62 98 VAL A N 1
ATOM 710 C CA . VAL A 1 98 ? 1.797 -8.125 -9.506 1.00 94.62 98 VAL A CA 1
ATOM 711 C C . VAL A 1 98 ? 0.941 -9.118 -8.722 1.00 94.62 98 VAL A C 1
ATOM 713 O O . VAL A 1 98 ? -0.145 -8.770 -8.266 1.00 94.62 98 VAL A O 1
ATOM 716 N N . LYS A 1 99 ? 1.447 -10.331 -8.481 1.00 94.94 99 LYS A N 1
ATOM 717 C CA . LYS A 1 99 ? 0.736 -11.346 -7.687 1.00 94.94 99 LYS A CA 1
ATOM 718 C C . LYS A 1 99 ? 0.525 -10.886 -6.243 1.00 94.94 99 LYS A C 1
ATOM 720 O O . LYS A 1 99 ? -0.597 -10.946 -5.744 1.00 94.94 99 LYS A O 1
ATOM 725 N N . SER A 1 100 ? 1.573 -10.364 -5.602 1.00 93.31 100 SER A N 1
ATOM 726 C CA . SER A 1 100 ? 1.476 -9.777 -4.259 1.00 93.31 100 SER A CA 1
ATOM 727 C C . SER A 1 100 ? 0.507 -8.593 -4.226 1.00 93.31 100 SER A C 1
ATOM 729 O O . SER A 1 100 ? -0.300 -8.473 -3.307 1.00 93.31 100 SER A O 1
ATOM 731 N N . ASN A 1 101 ? 0.530 -7.744 -5.254 1.00 94.69 101 ASN A N 1
ATOM 732 C CA . ASN A 1 101 ? -0.389 -6.623 -5.388 1.00 94.69 101 ASN A CA 1
ATOM 733 C C . ASN A 1 101 ? -1.848 -7.085 -5.478 1.00 94.69 101 ASN A C 1
ATOM 735 O O . ASN A 1 101 ? -2.687 -6.522 -4.780 1.00 94.69 101 ASN A O 1
ATOM 739 N N . LEU A 1 102 ? -2.163 -8.126 -6.251 1.00 96.00 102 LEU A N 1
ATOM 740 C CA . LEU A 1 102 ? -3.531 -8.651 -6.318 1.00 96.00 102 LEU A CA 1
ATOM 741 C C . LEU A 1 102 ? -3.992 -9.268 -4.992 1.00 96.00 102 LEU A C 1
ATOM 743 O O . LEU A 1 102 ? -5.126 -9.032 -4.583 1.00 96.00 102 LEU A O 1
ATOM 747 N N . ALA A 1 103 ? -3.119 -9.990 -4.283 1.00 95.88 103 ALA A N 1
ATOM 748 C CA . ALA A 1 103 ? -3.449 -10.534 -2.965 1.00 95.88 103 ALA A CA 1
ATOM 749 C C . ALA A 1 103 ? -3.773 -9.421 -1.951 1.00 95.88 103 ALA A C 1
ATOM 751 O O . ALA A 1 103 ? -4.762 -9.503 -1.223 1.00 95.88 103 ALA A O 1
ATOM 752 N N . ILE A 1 104 ? -2.979 -8.345 -1.935 1.00 95.81 104 ILE A N 1
ATOM 753 C CA . ILE A 1 104 ? -3.231 -7.207 -1.043 1.00 95.81 104 ILE A CA 1
ATOM 754 C C . ILE A 1 104 ? -4.466 -6.416 -1.493 1.00 95.81 104 ILE A C 1
ATOM 756 O O . ILE A 1 104 ? -5.227 -5.954 -0.650 1.00 95.81 104 ILE A O 1
ATOM 760 N N . ALA A 1 105 ? -4.693 -6.263 -2.800 1.00 96.94 105 ALA A N 1
ATOM 761 C CA . ALA A 1 105 ? -5.903 -5.625 -3.312 1.00 96.94 105 ALA A CA 1
ATOM 762 C C . ALA A 1 105 ? -7.153 -6.378 -2.841 1.00 96.94 105 ALA A C 1
ATOM 764 O O . ALA A 1 105 ? -8.066 -5.749 -2.321 1.00 96.94 105 ALA A O 1
ATOM 765 N N . LEU A 1 106 ? -7.152 -7.714 -2.918 1.00 97.44 106 LEU A N 1
ATOM 766 C CA . LEU A 1 106 ? -8.238 -8.543 -2.397 1.00 97.44 106 LEU A CA 1
ATOM 767 C C . LEU A 1 106 ? -8.454 -8.328 -0.892 1.00 97.44 106 LEU A C 1
ATOM 769 O O . LEU A 1 106 ? -9.587 -8.108 -0.469 1.00 97.44 106 LEU A O 1
ATOM 773 N N . LEU A 1 107 ? -7.383 -8.344 -0.089 1.00 97.12 107 LEU A N 1
ATOM 774 C CA . LEU A 1 107 ? -7.461 -8.084 1.354 1.00 97.12 107 LEU A CA 1
ATOM 775 C C . LEU A 1 107 ? -8.094 -6.714 1.655 1.00 97.12 107 LEU A C 1
ATOM 777 O O . LEU A 1 107 ? -8.986 -6.606 2.501 1.00 97.12 107 LEU A O 1
ATOM 781 N N . HIS A 1 108 ? -7.671 -5.676 0.936 1.00 96.75 108 HIS A N 1
ATOM 782 C CA . HIS A 1 108 ? -8.191 -4.318 1.094 1.00 96.75 108 HIS A CA 1
ATOM 783 C C . HIS A 1 108 ? -9.650 -4.213 0.657 1.00 96.75 108 HIS A C 1
ATOM 785 O O . HIS A 1 108 ? -10.445 -3.580 1.348 1.00 96.75 108 HIS A O 1
ATOM 791 N N . THR A 1 109 ? -10.029 -4.872 -0.441 1.00 97.50 109 THR A N 1
ATOM 792 C CA . THR A 1 109 ? -11.418 -4.936 -0.909 1.00 97.50 109 THR A CA 1
ATOM 793 C C . THR A 1 109 ? -12.317 -5.605 0.125 1.00 97.50 109 THR A C 1
ATOM 795 O O . THR A 1 109 ? -13.357 -5.046 0.466 1.00 97.50 109 THR A O 1
ATOM 798 N N . VAL A 1 110 ? -11.910 -6.756 0.671 1.00 97.19 110 VAL A N 1
ATOM 799 C CA . VAL A 1 110 ? -12.666 -7.451 1.727 1.00 97.19 110 VAL A CA 1
ATOM 800 C C . VAL A 1 110 ? -12.801 -6.562 2.961 1.00 97.19 110 VAL A C 1
ATOM 802 O O . VAL A 1 110 ? -13.881 -6.460 3.539 1.00 97.19 110 VAL A O 1
ATOM 805 N N . THR A 1 111 ? -11.730 -5.867 3.337 1.00 96.25 111 THR A N 1
ATOM 806 C CA . THR A 1 111 ? -11.738 -4.982 4.505 1.00 96.25 111 THR A CA 1
ATOM 807 C C . THR A 1 111 ? -12.674 -3.791 4.315 1.00 96.25 111 THR A C 1
ATOM 809 O O . THR A 1 111 ? -13.460 -3.494 5.211 1.00 96.25 111 THR A O 1
ATOM 812 N N . LEU A 1 112 ? -12.657 -3.141 3.148 1.00 95.81 112 LEU A N 1
ATOM 813 C CA . LEU A 1 112 ? -13.590 -2.055 2.836 1.00 95.81 112 LEU A CA 1
ATOM 814 C C . LEU A 1 112 ? -15.038 -2.540 2.772 1.00 95.81 112 LEU A C 1
ATOM 816 O O . LEU A 1 112 ? -15.917 -1.864 3.295 1.00 95.81 112 LEU A O 1
ATOM 820 N N . ALA A 1 113 ? -15.289 -3.708 2.176 1.00 95.38 113 ALA A N 1
ATOM 821 C CA . ALA A 1 113 ? -16.628 -4.285 2.115 1.00 95.38 113 ALA A CA 1
ATOM 822 C C . ALA A 1 113 ? -17.188 -4.559 3.520 1.00 95.38 113 ALA A C 1
ATOM 824 O O . ALA A 1 113 ? -18.349 -4.256 3.786 1.00 95.38 113 ALA A O 1
ATOM 825 N N . MET A 1 114 ? -16.353 -5.058 4.440 1.00 94.75 114 MET A N 1
ATOM 826 C CA . MET A 1 114 ? -16.751 -5.229 5.838 1.00 94.75 114 MET A CA 1
ATOM 827 C C . MET A 1 114 ? -17.023 -3.895 6.535 1.00 94.75 114 MET A C 1
ATOM 829 O O . MET A 1 114 ? -18.062 -3.755 7.170 1.00 94.75 114 MET A O 1
ATOM 833 N N . LEU A 1 115 ? -16.146 -2.897 6.385 1.00 93.38 115 LEU A N 1
ATOM 834 C CA . LEU A 1 115 ? -16.369 -1.572 6.977 1.00 93.38 115 LEU A CA 1
ATOM 835 C C . LEU A 1 115 ? -17.633 -0.895 6.430 1.00 93.38 115 LEU A C 1
ATOM 837 O O . LEU A 1 115 ? -18.335 -0.212 7.173 1.00 93.38 115 LEU A O 1
ATOM 841 N N . TRP A 1 116 ? -17.934 -1.093 5.146 1.00 91.75 116 TRP A N 1
ATOM 842 C CA . TRP A 1 116 ? -19.169 -0.621 4.525 1.00 91.75 116 TRP A CA 1
ATOM 843 C C . TRP A 1 116 ? -20.395 -1.308 5.128 1.00 91.75 116 TRP A C 1
ATOM 845 O O . TRP A 1 116 ? -21.341 -0.636 5.528 1.00 91.75 116 TRP A O 1
ATOM 855 N N . HIS A 1 117 ? -20.360 -2.637 5.245 1.00 91.25 117 HIS A N 1
ATOM 856 C CA . HIS A 1 117 ? -21.440 -3.422 5.843 1.00 91.25 117 HIS A CA 1
ATOM 857 C C . HIS A 1 117 ? -21.685 -3.057 7.318 1.00 91.25 117 HIS A C 1
ATOM 859 O O . HIS A 1 117 ? -22.827 -2.996 7.760 1.00 91.25 117 HIS A O 1
ATOM 865 N N . GLU A 1 118 ? -20.624 -2.771 8.078 1.00 88.69 118 GLU A N 1
ATOM 866 C CA . GLU A 1 118 ? -20.702 -2.296 9.468 1.00 88.69 118 GLU A CA 1
ATOM 867 C C . GLU A 1 118 ? -21.165 -0.828 9.583 1.00 88.69 118 GLU A C 1
ATOM 869 O O . GLU A 1 118 ? -21.354 -0.328 10.690 1.00 88.69 118 GLU A O 1
ATOM 874 N N . GLY A 1 119 ? -21.333 -0.116 8.463 1.00 85.94 119 GLY A N 1
ATOM 875 C CA . GLY A 1 119 ? -21.677 1.306 8.438 1.00 85.94 119 GLY A CA 1
ATOM 87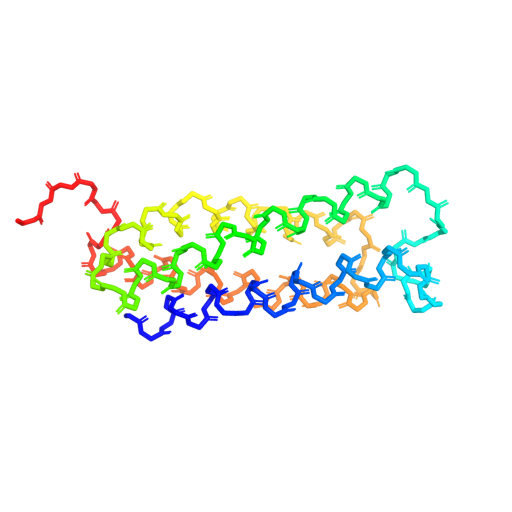6 C C . GLY A 1 119 ? -20.555 2.233 8.922 1.00 85.94 119 GLY A C 1
ATOM 877 O O . GLY A 1 119 ? -20.768 3.429 9.095 1.00 85.94 119 GLY A O 1
ATOM 878 N N . ALA A 1 120 ? -19.344 1.708 9.112 1.00 83.12 120 ALA A N 1
ATOM 879 C CA . ALA A 1 120 ? -18.208 2.436 9.668 1.00 83.12 120 ALA A CA 1
ATOM 880 C C . ALA A 1 120 ? -17.641 3.505 8.713 1.00 83.12 120 ALA A C 1
ATOM 882 O O . ALA A 1 120 ? -16.945 4.415 9.153 1.00 83.12 120 ALA A O 1
ATOM 883 N N . LEU A 1 121 ? -17.928 3.403 7.409 1.00 77.12 121 LEU A N 1
ATOM 884 C CA . LEU A 1 121 ? -17.497 4.372 6.390 1.00 77.12 121 LEU A CA 1
ATOM 885 C C . LEU A 1 121 ? -18.441 5.575 6.234 1.00 77.12 121 LEU A C 1
ATOM 887 O O . LEU A 1 121 ? -18.089 6.526 5.535 1.00 77.12 121 LEU A O 1
ATOM 891 N N . TYR A 1 122 ? -19.614 5.571 6.874 1.00 76.69 122 TYR A N 1
ATOM 892 C CA . TYR A 1 122 ? -20.479 6.746 6.891 1.00 76.69 122 TYR A CA 1
ATOM 893 C C . TYR A 1 122 ? -19.910 7.768 7.877 1.00 76.69 122 TYR A C 1
ATOM 895 O O . TYR A 1 122 ? -19.882 7.556 9.088 1.00 76.69 122 TYR A O 1
ATOM 903 N N . VAL A 1 123 ? -19.423 8.888 7.345 1.00 53.91 123 VAL A N 1
ATOM 904 C CA . VAL A 1 123 ? -18.963 10.023 8.146 1.00 53.91 123 VAL A CA 1
ATOM 905 C C . VAL A 1 123 ? -20.159 10.576 8.934 1.00 53.91 123 VAL A C 1
ATOM 907 O O . VAL A 1 123 ? -21.015 11.244 8.364 1.00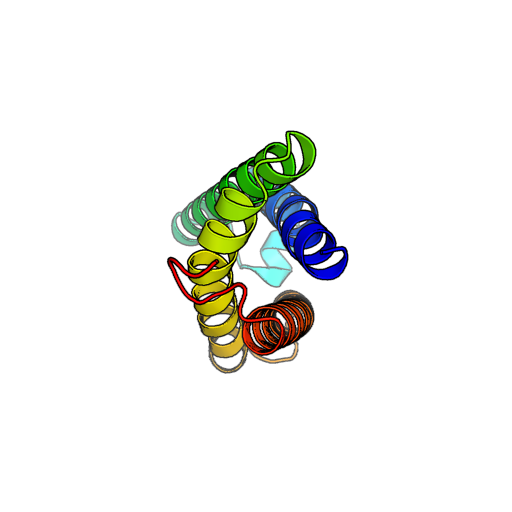 53.91 123 VAL A O 1
ATOM 910 N N . GLY A 1 124 ? -20.202 10.294 10.241 1.00 52.16 124 GLY A N 1
ATOM 911 C CA . GLY A 1 124 ? -21.074 10.967 11.212 1.00 52.16 124 GLY A CA 1
ATOM 912 C C . GLY A 1 124 ? -22.425 10.307 11.506 1.00 52.16 124 GLY A C 1
ATOM 913 O O . GLY A 1 124 ? -23.463 10.895 11.221 1.00 52.16 124 GLY A O 1
ATOM 914 N N . GLY A 1 125 ? -22.448 9.143 12.161 1.00 46.66 125 GLY A N 1
ATOM 915 C CA . GLY A 1 125 ? -23.716 8.624 12.682 1.00 46.66 125 GLY A CA 1
ATOM 916 C C . GLY A 1 125 ? -23.613 7.395 13.574 1.00 46.66 125 GLY A C 1
ATOM 917 O O . GLY A 1 125 ? -23.965 6.305 13.133 1.00 46.66 125 GLY A O 1
ATOM 918 N N . ARG A 1 126 ? -23.173 7.581 14.823 1.00 43.53 126 ARG A N 1
ATOM 919 C CA . ARG A 1 126 ? -24.034 7.538 16.021 1.00 43.53 126 ARG A CA 1
ATOM 920 C C . ARG A 1 126 ? -23.451 8.467 17.077 1.00 43.53 126 ARG A C 1
ATOM 922 O O . ARG A 1 126 ? -22.208 8.464 17.209 1.00 43.53 126 ARG A O 1
#

Secondary structure (DSSP, 8-state):
-HHHHHHHHHHHHHHHHHHHHHHTT-HHHHHHH-SS-HHHHHHHHHHHHHHHHHHHHHHHHHTT-HHHHHHHHHHHHHHHHHHHHHHHHHH-TTSHHHHHHHHHHHHHHHHHHHHHHTTTTSSS--

pLDDT: mean 91.39, std 8.76, range [43.53, 97.75]